Protein AF-A0A3B0Y647-F1 (afdb_monomer)

Foldseek 3Di:
DDDDDPPVVVVVVPPDDDPDDPDDDDVVVVVVLLLCQLPDADCDDPRGRHRLLPDDLVVLVVCVVVDADDDDRSVSSVVSNVCVVVVVSVVCPVSDPPD

Sequenc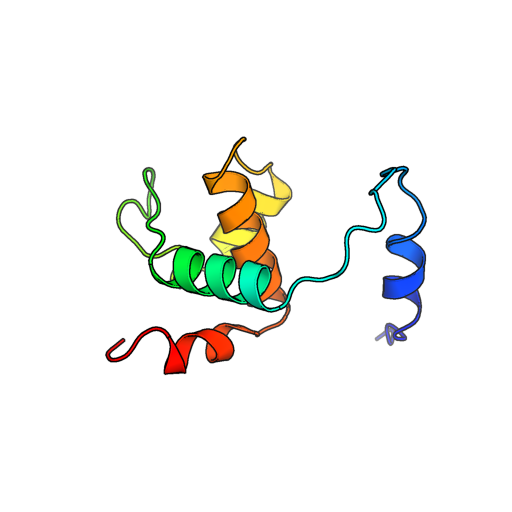e (99 aa):
MIYYSANVVVRLYHTRHYHMNSSSFDPQQAREELLKLASYRMPYGKYAGKLLIELPEPYVVWYHSKGLPAGELGRMLGLTYEIKVNGLEPLFDPLTPGR

pLDDT: mean 80.04, std 21.66, range [35.19, 97.5]

Structure (mmCIF, N/CA/C/O backbone):
data_AF-A0A3B0Y647-F1
#
_entry.id   AF-A0A3B0Y647-F1
#
loop_
_atom_site.group_PDB
_atom_site.id
_atom_site.type_symbol
_atom_site.label_atom_id
_atom_site.label_alt_id
_atom_site.label_comp_id
_atom_site.label_asym_id
_atom_site.label_entity_id
_atom_site.label_seq_id
_atom_site.pdbx_PDB_ins_code
_atom_site.Cartn_x
_atom_site.Cartn_y
_atom_site.Cartn_z
_atom_site.occupancy
_atom_site.B_iso_or_equiv
_atom_site.auth_seq_id
_atom_site.auth_comp_id
_atom_site.auth_asym_id
_atom_site.auth_atom_id
_atom_site.pdbx_PDB_model_num
ATOM 1 N N . MET A 1 1 ? 25.900 -8.637 -20.952 1.00 40.81 1 MET A N 1
ATOM 2 C CA . MET A 1 1 ? 25.762 -7.166 -21.008 1.00 40.81 1 MET A CA 1
ATOM 3 C C . MET A 1 1 ? 24.915 -6.822 -22.219 1.00 40.81 1 MET A C 1
ATOM 5 O O . MET A 1 1 ? 25.425 -6.871 -23.327 1.00 40.81 1 MET A O 1
ATOM 9 N N . ILE A 1 2 ? 23.621 -6.573 -22.032 1.00 39.66 2 ILE A N 1
ATOM 10 C CA . ILE A 1 2 ? 22.723 -6.164 -23.119 1.00 39.66 2 ILE A CA 1
ATOM 11 C C . ILE A 1 2 ? 21.890 -4.996 -22.603 1.00 39.66 2 ILE A C 1
ATOM 13 O O . ILE A 1 2 ? 21.130 -5.142 -21.650 1.00 39.66 2 ILE A O 1
ATOM 17 N N . TYR A 1 3 ? 22.126 -3.831 -23.202 1.00 40.09 3 TYR A N 1
ATOM 18 C CA . TYR A 1 3 ? 21.394 -2.590 -22.984 1.00 40.09 3 TYR A CA 1
ATOM 19 C C . TYR A 1 3 ? 19.927 -2.791 -23.387 1.00 40.09 3 TYR A C 1
ATOM 21 O O . TYR A 1 3 ? 19.637 -3.005 -24.564 1.00 40.09 3 TYR A O 1
ATOM 29 N N . TYR A 1 4 ? 18.996 -2.699 -22.437 1.00 41.12 4 TYR A N 1
ATOM 30 C CA . TYR A 1 4 ? 17.575 -2.577 -22.761 1.00 41.12 4 TYR A CA 1
ATOM 31 C C . TYR A 1 4 ? 17.265 -1.113 -23.079 1.00 41.12 4 TYR A C 1
ATOM 33 O O . TYR A 1 4 ? 17.162 -0.262 -22.202 1.00 41.12 4 TYR A O 1
ATOM 41 N N . SER A 1 5 ? 17.168 -0.826 -24.377 1.00 40.88 5 SER A N 1
ATOM 42 C CA . SER A 1 5 ? 16.665 0.434 -24.922 1.00 40.88 5 SER A CA 1
ATOM 43 C C . SER A 1 5 ? 15.203 0.640 -24.502 1.00 40.88 5 SER A C 1
ATOM 45 O O . SER A 1 5 ? 14.400 -0.294 -24.561 1.00 40.88 5 SER A O 1
ATOM 47 N N . ALA A 1 6 ? 14.850 1.879 -24.146 1.00 47.41 6 ALA A N 1
ATOM 48 C CA . ALA A 1 6 ? 13.535 2.366 -23.702 1.00 47.41 6 ALA A CA 1
ATOM 49 C C . ALA A 1 6 ? 12.343 2.095 -24.661 1.00 47.41 6 ALA A C 1
ATOM 51 O O . ALA A 1 6 ? 11.222 2.522 -24.408 1.00 47.41 6 ALA A O 1
ATOM 52 N N . ASN A 1 7 ? 12.555 1.356 -25.751 1.00 37.41 7 ASN A N 1
ATOM 53 C CA . ASN A 1 7 ? 11.563 1.060 -26.783 1.00 37.41 7 ASN A CA 1
ATOM 54 C C . ASN A 1 7 ? 10.757 -0.232 -26.543 1.00 37.41 7 ASN A C 1
ATOM 56 O O . ASN A 1 7 ? 9.733 -0.438 -27.192 1.00 37.41 7 ASN A O 1
ATOM 60 N N . VAL A 1 8 ? 11.174 -1.109 -25.620 1.00 48.09 8 VAL A N 1
ATOM 61 C CA . VAL A 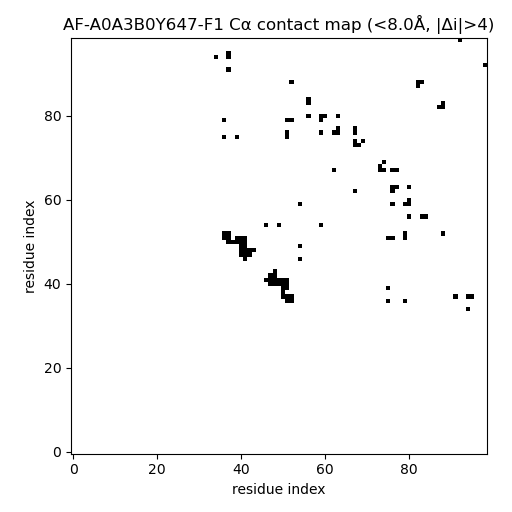1 8 ? 10.426 -2.354 -25.330 1.00 48.09 8 VAL A CA 1
ATOM 62 C C . VAL A 1 8 ? 9.193 -2.084 -24.462 1.00 48.09 8 VAL A C 1
ATOM 64 O O . VAL A 1 8 ? 8.158 -2.719 -24.652 1.00 48.09 8 VAL A O 1
ATOM 67 N N . VAL A 1 9 ? 9.263 -1.092 -23.571 1.00 51.97 9 VAL A N 1
ATOM 68 C CA . VAL A 1 9 ? 8.163 -0.756 -22.654 1.00 51.97 9 VAL A CA 1
ATOM 69 C C . VAL A 1 9 ? 6.949 -0.239 -23.429 1.00 51.97 9 VAL A C 1
ATOM 71 O O . VAL A 1 9 ? 5.843 -0.723 -23.223 1.00 51.97 9 VAL A O 1
ATOM 74 N N . VAL A 1 10 ? 7.143 0.641 -24.417 1.00 51.81 10 VAL A N 1
ATOM 75 C CA . VAL A 1 10 ? 6.034 1.208 -25.211 1.00 51.81 10 VAL A CA 1
ATOM 76 C C . VAL A 1 10 ? 5.332 0.146 -26.070 1.00 51.81 10 VAL A C 1
ATOM 78 O O . VAL A 1 10 ? 4.119 0.197 -26.263 1.00 51.81 10 VAL A O 1
ATOM 81 N N . ARG A 1 11 ? 6.064 -0.868 -26.549 1.00 42.06 11 ARG A N 1
ATOM 82 C CA . ARG A 1 11 ? 5.509 -1.893 -27.449 1.00 42.06 11 ARG A CA 1
ATOM 83 C C . ARG A 1 11 ? 4.678 -2.961 -26.727 1.00 42.06 11 ARG A C 1
ATOM 85 O O . ARG A 1 11 ? 3.858 -3.617 -27.367 1.00 42.06 11 ARG A O 1
ATOM 92 N N . LEU A 1 12 ? 4.845 -3.112 -25.412 1.00 40.91 12 LEU A N 1
ATOM 93 C CA . LEU A 1 12 ? 4.108 -4.098 -24.612 1.00 40.91 12 LEU A CA 1
ATOM 94 C C . LEU A 1 12 ? 2.786 -3.570 -24.032 1.00 40.91 12 LEU A C 1
ATOM 96 O O . LEU A 1 12 ? 1.913 -4.379 -23.727 1.00 40.91 12 LEU A O 1
ATOM 100 N N . TYR A 1 13 ? 2.572 -2.251 -23.984 1.00 38.72 13 TYR A N 1
ATOM 101 C CA . TYR A 1 13 ? 1.280 -1.672 -23.577 1.00 38.72 13 TYR A CA 1
ATOM 102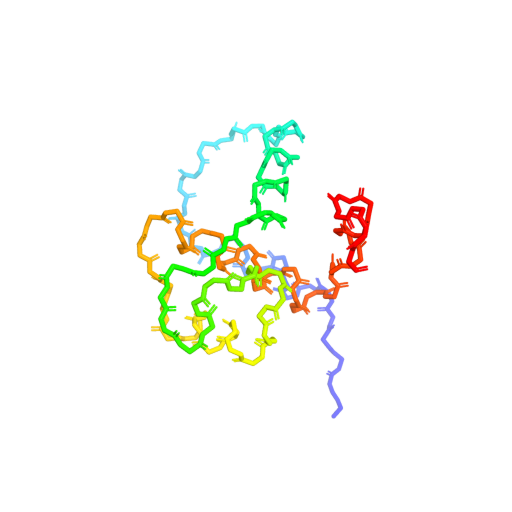 C C . TYR A 1 13 ? 0.198 -1.722 -24.669 1.00 38.72 13 TYR A C 1
ATOM 104 O O . TYR A 1 13 ? -0.983 -1.606 -24.362 1.00 38.72 13 TYR A O 1
ATOM 112 N N . HIS A 1 14 ? 0.564 -1.936 -25.938 1.00 45.53 14 HIS A N 1
ATOM 113 C CA . HIS A 1 14 ? -0.393 -1.872 -27.053 1.00 45.53 14 HIS A CA 1
ATOM 114 C C . HIS A 1 14 ? -1.017 -3.232 -27.443 1.00 45.53 14 HIS A C 1
ATOM 116 O O . HIS A 1 14 ? -1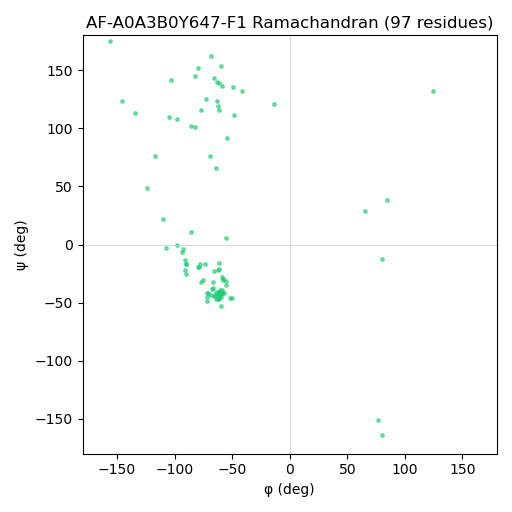.916 -3.278 -28.277 1.00 45.53 14 HIS A O 1
ATOM 122 N N . THR A 1 15 ? -0.580 -4.364 -26.873 1.00 45.72 15 THR A N 1
ATOM 123 C CA . THR A 1 15 ? -0.999 -5.702 -27.364 1.00 45.72 15 THR A CA 1
ATOM 124 C C . THR A 1 15 ? -1.638 -6.584 -26.290 1.00 45.72 15 THR A C 1
ATOM 126 O O . THR A 1 15 ? -1.306 -7.759 -26.159 1.00 45.72 15 THR A O 1
ATOM 129 N N . ARG A 1 16 ? -2.606 -6.049 -25.538 1.00 40.91 16 ARG A N 1
ATOM 130 C CA . ARG A 1 16 ? -3.738 -6.835 -25.016 1.00 40.91 16 ARG A CA 1
ATOM 131 C C . ARG A 1 16 ? -4.971 -5.948 -24.982 1.00 40.91 16 ARG A C 1
ATOM 133 O O . ARG A 1 16 ? -4.954 -4.886 -24.377 1.00 40.91 16 ARG A O 1
ATOM 140 N N . HIS A 1 17 ? -6.022 -6.401 -25.653 1.00 40.06 17 HIS A N 1
ATOM 141 C CA . HIS A 1 17 ? -7.319 -5.747 -25.747 1.00 40.06 17 HIS A CA 1
ATOM 142 C C . HIS A 1 17 ? -7.916 -5.448 -24.364 1.00 40.06 17 HIS A C 1
ATOM 144 O O . HIS A 1 17 ? -8.648 -6.256 -23.801 1.00 40.06 17 HIS A O 1
ATOM 150 N N . TYR A 1 18 ? -7.637 -4.258 -23.849 1.00 35.19 18 TYR A N 1
ATOM 151 C CA . TYR A 1 18 ? -8.519 -3.548 -22.945 1.00 35.19 18 TYR A CA 1
ATOM 152 C C . TYR A 1 18 ? -9.146 -2.432 -23.765 1.00 35.19 18 TYR A C 1
ATOM 154 O O . TYR A 1 18 ? -8.479 -1.477 -24.153 1.00 35.19 18 TYR A O 1
ATOM 162 N N . HIS A 1 19 ? -10.439 -2.559 -24.044 1.00 37.03 19 HIS A N 1
ATOM 163 C CA . HIS A 1 19 ? -11.254 -1.421 -24.442 1.00 37.03 19 HIS A CA 1
ATOM 164 C C . HIS A 1 19 ? -11.391 -0.538 -23.191 1.00 37.03 19 HIS A C 1
ATOM 166 O O . HIS A 1 19 ? -12.370 -0.607 -22.453 1.00 37.03 19 HIS A O 1
ATOM 172 N N . MET A 1 20 ? -10.329 0.198 -22.863 1.00 43.94 20 MET A N 1
ATOM 173 C CA . MET A 1 20 ? -10.393 1.258 -21.874 1.00 43.94 20 MET A CA 1
ATOM 174 C C . MET A 1 20 ? -11.053 2.426 -22.586 1.00 43.94 20 MET A C 1
ATOM 176 O O . MET A 1 20 ? -10.516 2.948 -23.563 1.00 43.94 20 MET A O 1
ATOM 180 N N . ASN A 1 21 ? -12.242 2.799 -22.112 1.00 46.16 21 ASN A N 1
ATOM 181 C CA . ASN A 1 21 ? -12.758 4.139 -22.331 1.00 46.16 21 ASN A CA 1
ATOM 182 C C . ASN A 1 21 ? -11.593 5.108 -22.128 1.00 46.16 21 ASN A C 1
ATOM 184 O O . ASN A 1 21 ? -10.861 5.005 -21.144 1.00 46.16 21 ASN A O 1
ATOM 188 N N . SER A 1 22 ? -11.418 6.030 -23.063 1.00 53.31 22 SER A N 1
ATOM 189 C CA . SER A 1 22 ? -10.575 7.208 -22.919 1.00 53.31 22 SER A CA 1
ATOM 190 C C . SER A 1 22 ? -11.149 8.107 -21.816 1.00 53.31 22 SER A C 1
ATOM 192 O O . SER A 1 22 ? -11.674 9.183 -22.080 1.00 53.31 22 SER A O 1
ATOM 194 N N . SER A 1 23 ? -11.131 7.632 -20.575 1.00 59.97 23 SER A N 1
ATOM 195 C CA . SER A 1 23 ? -11.416 8.402 -19.377 1.00 59.97 23 SER A CA 1
ATOM 196 C C . SER A 1 23 ? -10.107 9.061 -18.974 1.00 59.97 23 SER A C 1
ATOM 198 O O . SER A 1 23 ? -9.191 8.405 -18.484 1.00 59.97 23 SER A O 1
ATOM 200 N N . SER A 1 24 ? -10.025 10.345 -19.309 1.00 61.66 24 SER A N 1
ATOM 201 C CA . SER A 1 24 ? -9.112 11.358 -18.783 1.00 61.66 24 SER A CA 1
ATOM 202 C C . SER A 1 24 ? -8.394 10.931 -17.505 1.00 61.66 24 SER A C 1
ATOM 204 O O . SER A 1 24 ? -9.044 10.680 -16.494 1.00 61.66 24 SER A O 1
ATOM 206 N N . PHE A 1 25 ? -7.059 10.899 -17.545 1.00 68.25 25 PHE A N 1
ATOM 2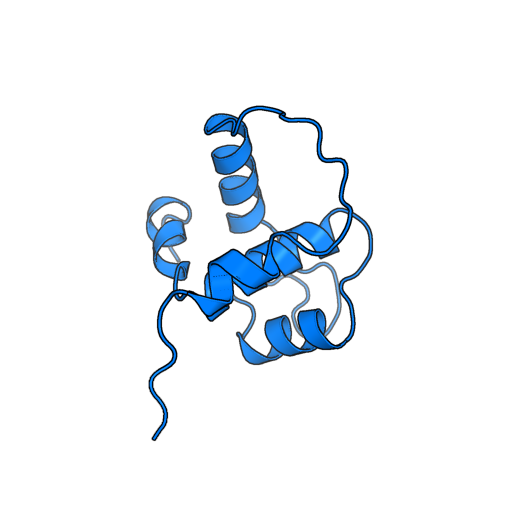07 C CA . PHE A 1 25 ? -6.246 10.921 -16.334 1.00 68.25 25 PHE A CA 1
ATOM 208 C C . PHE A 1 25 ? -6.753 12.061 -15.442 1.00 68.25 25 PHE A C 1
ATOM 210 O O . PHE A 1 25 ? -6.635 13.226 -15.822 1.00 68.25 25 PHE A O 1
ATOM 217 N N . ASP A 1 26 ? -7.365 11.714 -14.310 1.00 81.31 26 ASP A N 1
ATOM 218 C CA . ASP A 1 26 ? -7.796 12.666 -13.293 1.00 81.31 26 ASP A CA 1
ATOM 219 C C . ASP A 1 26 ? -6.725 12.710 -12.191 1.00 81.31 26 ASP A C 1
ATOM 221 O O . ASP A 1 26 ? -6.591 11.754 -11.415 1.00 81.31 26 ASP A O 1
ATOM 225 N N . PRO A 1 27 ? -5.943 13.802 -12.102 1.00 80.12 27 PRO A N 1
ATOM 226 C CA . PRO A 1 27 ? -4.912 13.944 -11.082 1.00 80.12 27 PRO A CA 1
ATOM 227 C C . PRO A 1 27 ? -5.454 13.854 -9.651 1.00 80.12 27 PRO A C 1
ATOM 229 O O . PRO A 1 27 ? -4.717 13.444 -8.752 1.00 80.12 27 PRO A O 1
ATOM 232 N N . GLN A 1 28 ? -6.716 14.232 -9.417 1.00 83.81 28 GLN A N 1
ATOM 233 C CA . GLN A 1 28 ? -7.306 14.174 -8.079 1.00 83.81 28 GLN A CA 1
ATOM 234 C C . GLN A 1 28 ? -7.574 12.737 -7.657 1.00 83.81 28 GLN A C 1
ATOM 236 O O . GLN A 1 28 ? -7.185 12.342 -6.560 1.00 83.81 28 GLN A O 1
ATOM 241 N N . GLN A 1 29 ? -8.137 11.929 -8.553 1.00 85.75 29 GLN A N 1
ATOM 242 C CA . GLN A 1 29 ? -8.358 10.512 -8.284 1.00 85.75 29 GLN A CA 1
ATOM 243 C C . GLN A 1 29 ? -7.035 9.780 -8.015 1.00 85.75 29 GLN A C 1
ATOM 245 O O . GLN A 1 29 ? -6.932 9.019 -7.054 1.00 85.75 29 GLN A O 1
ATOM 250 N N . ALA A 1 30 ? -5.990 10.065 -8.801 1.00 85.31 30 ALA A N 1
ATOM 251 C CA . ALA A 1 30 ? -4.660 9.497 -8.570 1.00 85.31 30 ALA A CA 1
ATOM 252 C C . ALA A 1 30 ? -4.103 9.877 -7.186 1.00 85.31 30 ALA A C 1
ATOM 254 O O . ALA A 1 30 ? -3.549 9.039 -6.472 1.00 85.31 30 ALA A O 1
ATOM 255 N N . ARG A 1 31 ? -4.285 11.136 -6.770 1.00 88.12 31 ARG A N 1
ATOM 256 C CA . ARG A 1 31 ? -3.889 11.602 -5.436 1.00 88.12 31 ARG A CA 1
ATOM 257 C C . ARG A 1 31 ? -4.653 10.877 -4.327 1.00 88.12 31 ARG A C 1
ATOM 259 O O . ARG A 1 31 ? -4.038 10.480 -3.339 1.00 88.12 31 ARG A O 1
ATOM 266 N N . GLU A 1 32 ? -5.963 10.704 -4.469 1.00 90.81 32 GLU A N 1
ATOM 267 C CA . GLU A 1 32 ? -6.789 9.975 -3.499 1.00 90.81 32 GLU A CA 1
ATOM 268 C C . GLU A 1 32 ? -6.348 8.515 -3.356 1.00 90.81 32 GLU A C 1
ATOM 270 O O . GLU A 1 32 ? -6.245 8.011 -2.235 1.00 90.81 32 GLU A O 1
ATOM 275 N N . GLU A 1 33 ? -6.012 7.846 -4.462 1.00 91.12 33 GLU A N 1
ATOM 276 C CA . GLU A 1 33 ? -5.488 6.479 -4.425 1.00 91.12 33 GLU A CA 1
ATOM 277 C C . GLU A 1 33 ? -4.136 6.386 -3.712 1.00 91.12 33 GLU A C 1
ATOM 279 O O . GLU A 1 33 ? -3.936 5.476 -2.905 1.00 91.12 33 GLU A O 1
ATOM 284 N N . LEU A 1 34 ? -3.226 7.338 -3.940 1.00 91.69 34 LEU A N 1
ATOM 285 C CA . LEU A 1 34 ? -1.938 7.384 -3.240 1.00 91.69 34 LEU A CA 1
ATOM 286 C C . LEU A 1 34 ? -2.113 7.628 -1.736 1.00 91.69 34 LEU A C 1
ATOM 288 O O . LEU A 1 34 ? -1.490 6.940 -0.927 1.00 91.69 34 LEU A O 1
ATOM 292 N N . LEU A 1 35 ? -2.994 8.553 -1.343 1.00 92.81 35 LEU A N 1
ATOM 293 C CA . LEU A 1 35 ? -3.322 8.801 0.069 1.00 92.81 35 LEU A CA 1
ATOM 294 C C . LEU A 1 35 ? -3.933 7.563 0.733 1.00 92.81 35 LEU A C 1
ATOM 296 O O . LEU A 1 35 ? -3.598 7.210 1.869 1.00 92.81 35 LEU A O 1
ATOM 300 N N . LYS A 1 36 ? -4.811 6.872 0.008 1.00 94.69 36 LYS A N 1
ATOM 301 C CA . LYS A 1 36 ? -5.406 5.623 0.467 1.00 94.69 36 LYS A CA 1
ATOM 302 C C . LYS A 1 36 ? -4.345 4.544 0.641 1.00 94.69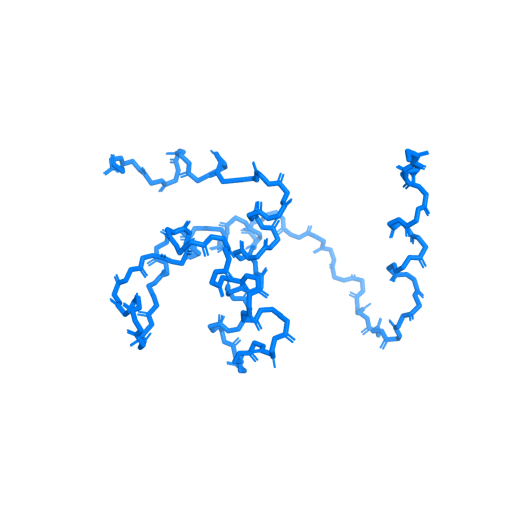 36 LYS A C 1
ATOM 304 O O . LYS A 1 36 ? -4.297 3.913 1.693 1.00 94.69 36 LYS A O 1
ATOM 309 N N . LEU A 1 37 ? -3.459 4.374 -0.339 1.00 95.31 37 LEU A N 1
ATOM 310 C CA . LEU A 1 37 ? -2.364 3.413 -0.268 1.00 95.31 37 LEU A CA 1
ATOM 311 C C . LEU A 1 37 ? -1.414 3.700 0.906 1.00 95.31 37 LEU A C 1
ATOM 313 O O . LEU A 1 37 ? -1.019 2.766 1.604 1.00 95.31 37 LEU A O 1
ATOM 317 N N . ALA A 1 38 ? -1.098 4.973 1.163 1.00 93.56 38 ALA A N 1
ATOM 318 C CA . ALA A 1 38 ? -0.205 5.400 2.243 1.00 93.56 38 ALA A CA 1
ATOM 319 C C . ALA A 1 38 ? -0.670 4.938 3.636 1.00 93.56 38 ALA A C 1
ATOM 321 O O . ALA A 1 38 ? 0.150 4.699 4.519 1.00 93.56 38 ALA A O 1
ATOM 322 N N . SER A 1 39 ? -1.983 4.782 3.828 1.00 94.31 39 SER A N 1
ATOM 323 C CA . SER A 1 39 ? -2.599 4.339 5.087 1.00 94.31 39 SER A CA 1
ATOM 324 C C . SER A 1 39 ? -3.142 2.905 5.041 1.00 94.31 39 SER A C 1
ATOM 326 O O . SER A 1 39 ? -3.606 2.384 6.061 1.00 94.31 39 SER A O 1
ATOM 328 N N . TYR A 1 40 ? -3.071 2.237 3.885 1.00 96.56 40 TYR A N 1
ATOM 329 C CA . TYR A 1 40 ? -3.651 0.913 3.705 1.00 96.56 40 TYR A CA 1
ATOM 330 C C . TYR A 1 40 ? -2.834 -0.151 4.433 1.00 96.56 40 TYR A C 1
ATOM 332 O O . TYR A 1 40 ? -1.634 -0.312 4.193 1.00 96.56 40 TYR A O 1
ATOM 340 N N . ARG A 1 41 ? -3.497 -0.927 5.292 1.00 96.81 41 ARG A N 1
ATOM 341 C CA . ARG A 1 41 ? -2.868 -2.007 6.057 1.00 96.81 41 ARG A CA 1
ATOM 342 C C . ARG A 1 41 ? -3.194 -3.366 5.464 1.00 96.81 41 ARG A C 1
ATOM 344 O O . ARG A 1 41 ? -4.318 -3.627 5.042 1.00 96.81 41 ARG A O 1
ATOM 351 N N . MET A 1 42 ? -2.209 -4.254 5.480 1.00 97.44 42 MET A N 1
ATOM 352 C CA . MET A 1 42 ? -2.386 -5.645 5.099 1.00 97.44 42 MET A CA 1
ATOM 353 C C . MET A 1 42 ? -3.378 -6.320 6.070 1.00 97.44 42 MET A C 1
ATOM 355 O O . MET A 1 42 ? -3.126 -6.323 7.277 1.00 97.44 42 MET A O 1
ATOM 359 N N . PRO A 1 43 ? -4.485 -6.912 5.590 1.00 97.50 43 PRO A N 1
ATOM 360 C CA . PRO A 1 43 ? -5.533 -7.430 6.472 1.00 97.50 43 PRO A CA 1
ATOM 361 C C . PRO A 1 43 ? -5.217 -8.802 7.088 1.00 97.50 43 PRO A C 1
ATOM 363 O O . PRO A 1 43 ? -5.837 -9.180 8.076 1.00 97.50 43 PRO A O 1
ATOM 366 N N . TYR A 1 44 ? -4.279 -9.567 6.521 1.00 96.50 44 TYR A N 1
ATOM 367 C CA . TYR A 1 44 ? -3.982 -10.935 6.961 1.00 96.50 44 TYR A CA 1
ATOM 368 C C . TYR A 1 44 ? -2.555 -11.385 6.609 1.00 96.50 44 TYR A C 1
ATOM 370 O O . TYR A 1 44 ? -1.809 -10.708 5.902 1.00 96.50 44 TYR A O 1
ATOM 378 N N . GLY A 1 45 ? -2.190 -12.582 7.078 1.00 94.75 45 GLY A N 1
ATOM 379 C CA . GLY A 1 45 ? -0.921 -13.240 6.769 1.00 94.75 45 GLY A CA 1
ATOM 380 C C . GLY A 1 45 ? 0.258 -12.728 7.600 1.00 94.75 45 GLY A C 1
ATOM 381 O O . GLY A 1 45 ? 0.086 -12.071 8.622 1.00 94.75 45 GLY A O 1
ATOM 382 N N . LYS A 1 46 ? 1.481 -13.033 7.146 1.00 95.12 46 LYS A N 1
ATOM 383 C CA . LYS A 1 46 ? 2.737 -12.728 7.863 1.00 95.12 46 LYS A CA 1
ATOM 384 C C . LYS A 1 46 ? 2.906 -11.244 8.215 1.00 95.12 46 LYS A C 1
ATOM 386 O O . LYS A 1 46 ? 3.541 -10.924 9.213 1.00 95.12 46 LYS A O 1
ATOM 391 N N . TYR A 1 47 ? 2.375 -10.354 7.379 1.00 97.06 47 TYR A N 1
ATOM 392 C CA . TYR A 1 47 ? 2.497 -8.906 7.540 1.00 97.06 47 TYR A CA 1
ATOM 393 C C . TYR A 1 47 ? 1.172 -8.237 7.913 1.00 97.06 47 TYR A C 1
ATOM 395 O O . TYR A 1 47 ? 1.022 -7.041 7.684 1.00 97.06 47 TYR A O 1
ATOM 403 N N . ALA A 1 48 ? 0.219 -8.986 8.480 1.00 97.31 48 ALA A N 1
ATOM 404 C CA . ALA A 1 48 ? -1.042 -8.427 8.955 1.00 97.31 48 ALA A CA 1
ATOM 405 C C . ALA A 1 48 ? -0.808 -7.194 9.847 1.00 97.31 48 ALA A C 1
ATOM 407 O O . ALA A 1 48 ? 0.085 -7.180 10.695 1.00 97.31 48 ALA A O 1
ATOM 408 N N . GLY A 1 49 ? -1.593 -6.143 9.621 1.00 96.56 49 GLY A N 1
ATOM 409 C CA . GLY A 1 49 ? -1.494 -4.869 10.326 1.00 96.56 49 GLY A CA 1
ATOM 410 C C . GLY A 1 49 ? -0.390 -3.930 9.829 1.00 96.56 49 GLY A C 1
ATOM 411 O O . GLY A 1 49 ? -0.426 -2.754 10.189 1.00 96.56 49 GLY A O 1
ATOM 412 N N . LYS A 1 50 ? 0.555 -4.375 8.988 1.00 96.50 50 LYS A N 1
ATOM 413 C CA . LYS A 1 50 ? 1.581 -3.491 8.402 1.00 96.50 50 LYS A CA 1
ATOM 414 C C . LYS A 1 50 ? 1.044 -2.694 7.221 1.00 96.50 50 LYS A C 1
ATOM 416 O O . LYS A 1 50 ? 0.154 -3.174 6.521 1.00 96.50 50 LYS A O 1
ATOM 421 N N . LEU A 1 51 ? 1.603 -1.509 6.981 1.00 95.81 51 LEU A N 1
ATOM 422 C CA . LEU A 1 51 ? 1.278 -0.726 5.790 1.00 95.81 51 LEU A CA 1
ATOM 423 C C . LEU A 1 51 ? 1.751 -1.452 4.528 1.00 95.81 51 LEU A C 1
ATOM 425 O O . LEU A 1 51 ? 2.822 -2.062 4.524 1.00 95.81 51 LEU A O 1
ATOM 429 N N . LEU A 1 52 ? 0.981 -1.362 3.442 1.00 96.38 52 LEU A N 1
ATOM 430 C CA . LEU A 1 52 ? 1.364 -1.997 2.178 1.00 96.38 52 LEU A CA 1
ATOM 431 C C . LEU A 1 52 ? 2.692 -1.446 1.642 1.00 96.38 52 LEU A C 1
ATOM 433 O O . LEU A 1 52 ? 3.552 -2.214 1.214 1.00 96.38 52 LEU A O 1
ATOM 437 N N . ILE A 1 53 ? 2.908 -0.136 1.769 1.00 94.94 53 ILE A N 1
ATOM 438 C CA . ILE A 1 53 ? 4.160 0.524 1.370 1.00 94.94 53 ILE A CA 1
ATOM 439 C C . ILE A 1 53 ? 5.387 0.035 2.162 1.00 94.94 53 ILE A C 1
ATOM 441 O O . ILE A 1 53 ?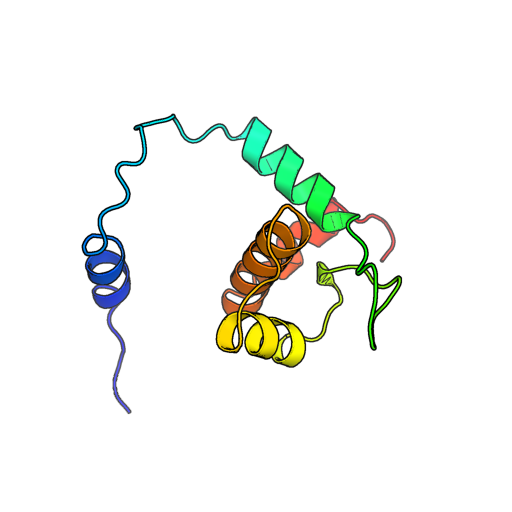 6.513 0.133 1.680 1.00 94.94 53 ILE A O 1
ATOM 445 N N . GLU A 1 54 ? 5.193 -0.535 3.354 1.00 93.94 54 GLU A N 1
ATOM 446 C CA . GLU A 1 54 ? 6.259 -1.086 4.206 1.00 93.94 54 GLU A CA 1
ATOM 447 C C . GLU A 1 54 ? 6.504 -2.577 3.969 1.00 93.94 54 GLU A C 1
ATOM 449 O O . GLU A 1 54 ? 7.406 -3.170 4.571 1.00 93.94 54 GLU A O 1
ATOM 454 N N . LEU A 1 55 ? 5.704 -3.217 3.114 1.00 96.25 55 LEU A N 1
ATOM 455 C CA . LEU A 1 55 ? 5.937 -4.610 2.775 1.00 96.25 55 LEU A CA 1
ATOM 456 C C . LEU A 1 55 ? 7.294 -4.750 2.073 1.00 96.25 55 LEU A C 1
ATOM 458 O O . LEU A 1 55 ? 7.638 -3.923 1.223 1.00 96.25 55 LEU A O 1
ATOM 462 N N . PRO A 1 56 ? 8.072 -5.802 2.380 1.00 96.69 56 PRO A N 1
ATOM 463 C CA . PRO A 1 56 ? 9.315 -6.053 1.664 1.00 96.69 56 PRO A CA 1
ATOM 464 C C . PRO A 1 56 ? 9.046 -6.239 0.172 1.00 96.69 56 PRO A C 1
ATOM 466 O O . PRO A 1 56 ? 8.135 -6.980 -0.197 1.00 96.69 56 PRO A O 1
ATOM 469 N N . GLU A 1 57 ? 9.862 -5.630 -0.684 1.00 96.00 57 GLU A N 1
ATOM 470 C CA . GLU A 1 57 ? 9.729 -5.759 -2.140 1.00 96.00 57 GLU A CA 1
ATOM 471 C C . GLU A 1 57 ? 9.621 -7.221 -2.612 1.00 96.00 57 GLU A C 1
ATOM 473 O O . GLU A 1 57 ? 8.659 -7.522 -3.323 1.00 96.00 57 GLU A O 1
ATOM 478 N N . PRO A 1 58 ? 10.455 -8.178 -2.144 1.00 96.38 58 PRO A N 1
ATOM 479 C CA . PRO A 1 58 ? 10.329 -9.575 -2.566 1.00 96.38 58 PRO A CA 1
ATOM 480 C C . PRO A 1 58 ? 8.955 -10.187 -2.268 1.00 96.38 58 PRO A C 1
ATOM 482 O O . PRO A 1 58 ? 8.489 -11.065 -2.992 1.00 96.38 58 PRO A O 1
ATOM 485 N N . TYR A 1 59 ? 8.288 -9.728 -1.206 1.00 95.81 59 TYR A N 1
ATOM 486 C CA . TYR A 1 59 ? 6.960 -10.207 -0.834 1.00 95.81 59 TYR A CA 1
ATOM 487 C C . TYR A 1 59 ? 5.887 -9.713 -1.806 1.00 95.81 59 TYR A C 1
ATOM 489 O O . TYR A 1 59 ? 5.007 -10.474 -2.210 1.00 95.81 59 TYR A O 1
ATOM 497 N N . VAL A 1 60 ? 5.981 -8.447 -2.209 1.00 95.94 60 VAL A N 1
ATOM 498 C CA . VAL A 1 60 ? 5.049 -7.835 -3.158 1.00 95.94 60 VAL A CA 1
ATOM 499 C C . VAL A 1 60 ? 5.275 -8.395 -4.569 1.00 95.94 60 VAL A C 1
ATOM 501 O O . VAL A 1 60 ? 4.311 -8.769 -5.238 1.00 95.94 60 VAL A O 1
ATOM 504 N N . VAL A 1 61 ? 6.535 -8.571 -4.986 1.00 95.31 61 VAL A N 1
ATOM 505 C CA . VAL A 1 61 ? 6.909 -9.230 -6.254 1.00 95.31 61 VAL A CA 1
ATOM 506 C C . VAL A 1 61 ? 6.384 -10.666 -6.314 1.00 95.31 61 VAL A C 1
ATOM 508 O O . VAL A 1 61 ? 5.857 -11.097 -7.344 1.00 95.31 61 VAL A O 1
ATOM 511 N N . TRP A 1 62 ? 6.477 -11.415 -5.209 1.00 94.56 62 TRP A N 1
ATOM 512 C CA . TRP A 1 62 ? 5.920 -12.766 -5.126 1.00 94.56 62 TRP A CA 1
ATOM 513 C C . TRP A 1 62 ? 4.400 -12.768 -5.332 1.00 94.56 62 TRP A C 1
ATOM 515 O O . TRP A 1 62 ? 3.902 -13.581 -6.111 1.00 94.56 62 TRP A O 1
ATOM 525 N N . TYR A 1 63 ? 3.674 -11.834 -4.707 1.00 94.19 63 TYR A N 1
ATOM 526 C CA . TYR A 1 63 ? 2.228 -11.679 -4.905 1.00 94.19 63 TYR A CA 1
ATOM 527 C C . TYR A 1 63 ? 1.883 -11.352 -6.357 1.00 94.19 63 TYR A C 1
ATOM 529 O O . TYR A 1 63 ? 1.025 -12.007 -6.944 1.00 94.19 63 TYR A O 1
ATOM 537 N N . HIS A 1 64 ? 2.588 -10.395 -6.959 1.00 92.62 64 HIS A N 1
ATOM 538 C CA . HIS A 1 64 ? 2.399 -10.041 -8.363 1.00 92.62 64 HIS A CA 1
ATOM 539 C C . HIS A 1 64 ? 2.645 -11.243 -9.295 1.00 92.62 64 HIS A C 1
ATOM 541 O O . HIS A 1 64 ? 1.888 -11.473 -10.235 1.00 92.62 64 HIS A O 1
ATOM 547 N N . SER A 1 65 ? 3.649 -12.072 -8.990 1.00 92.69 65 SER A N 1
ATOM 548 C CA . SER A 1 65 ? 3.989 -13.263 -9.785 1.00 92.69 65 SER A CA 1
ATOM 549 C C . SER A 1 65 ? 3.024 -14.439 -9.594 1.00 92.69 65 SER A C 1
ATOM 551 O O . SER A 1 65 ? 2.860 -15.253 -10.502 1.00 92.69 65 SER A O 1
ATOM 553 N N . LYS A 1 66 ? 2.421 -14.585 -8.408 1.00 92.31 66 LYS A N 1
ATOM 554 C CA . LYS A 1 66 ? 1.494 -15.687 -8.087 1.00 92.31 66 LYS A CA 1
ATOM 555 C C . LYS A 1 66 ? 0.038 -15.360 -8.397 1.00 92.31 66 LYS A C 1
ATOM 557 O O . LYS A 1 66 ? -0.739 -16.280 -8.639 1.00 92.31 66 LYS A O 1
ATOM 562 N N . GLY A 1 67 ? -0.311 -14.081 -8.396 1.00 92.50 67 GLY A N 1
ATOM 563 C CA . GLY A 1 67 ? -1.666 -13.586 -8.569 1.00 92.50 67 GLY A CA 1
ATOM 564 C C . GLY A 1 67 ? -2.073 -12.698 -7.399 1.00 92.50 67 GLY A C 1
ATOM 565 O O . GLY A 1 67 ? -1.898 -13.045 -6.229 1.00 92.50 67 GLY A O 1
ATOM 566 N N . LEU A 1 68 ? -2.637 -11.542 -7.734 1.00 93.75 68 LEU A N 1
ATOM 567 C CA . LEU A 1 68 ? -3.159 -10.595 -6.761 1.00 93.75 68 LEU A CA 1
ATOM 568 C C . LEU A 1 68 ? -4.573 -11.012 -6.326 1.00 93.75 68 LEU A C 1
ATOM 570 O O . LEU A 1 68 ? -5.338 -11.529 -7.145 1.00 93.75 68 LEU A O 1
ATOM 574 N N . PRO A 1 69 ? -4.945 -10.792 -5.053 1.00 94.25 69 PRO A N 1
ATOM 575 C CA . PRO A 1 69 ? -6.312 -11.026 -4.602 1.00 94.25 69 PRO A CA 1
ATOM 576 C C . PRO A 1 69 ? -7.295 -10.150 -5.388 1.00 94.25 69 PRO A C 1
ATOM 578 O O . PRO A 1 69 ? -6.943 -9.078 -5.868 1.00 94.25 69 PRO A O 1
ATOM 581 N N . ALA A 1 70 ? -8.546 -10.579 -5.522 1.00 92.69 70 ALA A N 1
ATOM 582 C CA . ALA A 1 70 ? -9.556 -9.753 -6.173 1.00 92.69 70 ALA A CA 1
ATOM 583 C C . ALA A 1 70 ? -9.904 -8.510 -5.332 1.00 92.69 70 ALA A C 1
ATOM 585 O O . ALA A 1 70 ? -9.677 -8.450 -4.121 1.00 92.69 70 ALA A O 1
ATOM 586 N N . GLY A 1 71 ? -10.514 -7.522 -5.983 1.00 95.62 71 GLY A N 1
ATOM 587 C CA . GLY A 1 71 ? -11.022 -6.331 -5.315 1.00 95.62 71 GLY A CA 1
ATOM 588 C C . GLY A 1 71 ? -9.931 -5.330 -4.948 1.00 95.62 71 GLY A C 1
ATOM 589 O O . GLY A 1 71 ? -8.930 -5.173 -5.643 1.00 95.62 71 GLY A O 1
ATOM 590 N N . GLU A 1 72 ? -10.175 -4.581 -3.879 1.00 95.06 72 GLU A N 1
ATOM 591 C CA . GLU A 1 72 ? -9.371 -3.414 -3.530 1.00 95.06 72 GLU A CA 1
ATOM 592 C C . GLU A 1 72 ? -7.953 -3.758 -3.080 1.00 95.06 72 GLU A C 1
ATOM 594 O O . GLU A 1 72 ? -7.006 -3.129 -3.543 1.00 95.06 72 GLU A O 1
ATOM 599 N N . LEU A 1 73 ? -7.800 -4.791 -2.247 1.00 95.81 73 LEU A N 1
ATOM 600 C CA . LEU A 1 73 ? -6.491 -5.232 -1.772 1.00 95.81 73 LEU A CA 1
ATOM 601 C C . LEU A 1 73 ? -5.563 -5.588 -2.939 1.00 95.81 73 LEU A C 1
ATOM 603 O O . LEU A 1 73 ? -4.393 -5.220 -2.923 1.00 95.81 73 LEU A O 1
ATOM 607 N N . GLY A 1 74 ? -6.085 -6.263 -3.967 1.00 95.56 74 GLY A N 1
ATOM 608 C CA . GLY A 1 74 ? -5.315 -6.585 -5.165 1.00 95.56 74 GLY A CA 1
ATOM 609 C C . GLY A 1 74 ? -4.849 -5.355 -5.911 1.00 95.56 74 GLY A C 1
ATOM 610 O O . GLY A 1 74 ? -3.674 -5.260 -6.248 1.00 95.56 74 GLY A O 1
ATOM 611 N N . ARG A 1 75 ? -5.750 -4.388 -6.120 1.00 95.50 75 ARG A N 1
ATOM 612 C CA . ARG A 1 75 ? -5.398 -3.117 -6.768 1.00 95.50 75 ARG A CA 1
ATOM 613 C C . ARG A 1 75 ? -4.320 -2.369 -5.982 1.00 95.50 75 ARG A C 1
ATOM 615 O O . ARG A 1 75 ? -3.340 -1.934 -6.573 1.00 95.50 75 ARG A O 1
ATOM 622 N N . MET A 1 76 ? -4.451 -2.286 -4.657 1.00 96.88 76 MET A N 1
ATOM 623 C CA . MET A 1 76 ? -3.470 -1.615 -3.796 1.00 96.88 76 MET A CA 1
ATOM 624 C C . MET A 1 76 ? -2.121 -2.350 -3.753 1.00 96.88 76 MET A C 1
ATOM 626 O O . MET A 1 76 ? -1.074 -1.705 -3.787 1.00 96.88 76 MET A O 1
ATOM 630 N N . LEU A 1 77 ? -2.111 -3.688 -3.737 1.00 97.00 77 LEU A N 1
ATOM 631 C CA . LEU A 1 77 ? -0.880 -4.482 -3.845 1.00 97.00 77 LEU A CA 1
ATOM 632 C C . LEU A 1 77 ? -0.215 -4.328 -5.219 1.00 97.00 77 LEU A C 1
ATOM 634 O O . LEU A 1 77 ? 1.008 -4.250 -5.287 1.00 97.00 77 LEU A O 1
ATOM 638 N N . GLY A 1 78 ? -1.001 -4.243 -6.293 1.00 96.06 78 GLY A N 1
ATOM 639 C CA . GLY A 1 78 ? -0.502 -3.942 -7.635 1.00 96.06 78 GLY A CA 1
ATOM 640 C C . GLY A 1 78 ? 0.141 -2.558 -7.706 1.00 96.06 78 GLY A C 1
ATOM 641 O O . GLY A 1 78 ? 1.262 -2.424 -8.179 1.00 96.06 78 GLY A O 1
ATOM 642 N N . LEU A 1 79 ? -0.505 -1.539 -7.137 1.00 95.50 79 LEU A N 1
ATOM 643 C CA . LEU A 1 79 ? 0.080 -0.200 -7.055 1.00 95.50 79 LEU A CA 1
ATOM 644 C C . LEU A 1 79 ? 1.368 -0.197 -6.212 1.00 95.50 79 LEU A C 1
ATOM 646 O O . LEU A 1 79 ? 2.372 0.383 -6.613 1.00 95.50 79 LEU A O 1
ATOM 650 N N . THR A 1 80 ? 1.371 -0.916 -5.085 1.00 96.62 80 THR A N 1
ATOM 651 C CA . THR A 1 80 ? 2.567 -1.102 -4.243 1.00 96.62 80 THR A CA 1
ATOM 652 C C . THR A 1 80 ? 3.711 -1.748 -5.024 1.00 96.62 80 THR A C 1
ATOM 654 O O . THR A 1 80 ? 4.862 -1.348 -4.865 1.00 96.62 80 THR A O 1
ATOM 657 N N . TYR A 1 81 ? 3.409 -2.747 -5.858 1.00 97.25 81 TYR A N 1
ATOM 658 C CA . TYR A 1 81 ? 4.388 -3.404 -6.719 1.00 97.25 81 TYR A CA 1
ATOM 659 C C . TYR A 1 81 ? 5.033 -2.394 -7.668 1.00 97.25 81 TYR A C 1
ATOM 661 O O . TYR A 1 81 ? 6.255 -2.263 -7.653 1.00 97.25 81 TYR A O 1
ATOM 669 N N . GLU A 1 82 ? 4.222 -1.637 -8.413 1.00 95.06 82 GLU A N 1
ATOM 670 C CA . GLU A 1 82 ? 4.707 -0.636 -9.372 1.00 95.06 82 GLU A CA 1
ATOM 671 C C . GLU A 1 82 ? 5.577 0.429 -8.699 1.00 95.06 82 GLU A C 1
ATOM 673 O O . GLU A 1 82 ? 6.631 0.797 -9.217 1.00 95.06 82 GLU A O 1
ATOM 678 N N . ILE A 1 83 ? 5.186 0.886 -7.508 1.00 94.50 83 ILE A N 1
ATOM 679 C CA . ILE A 1 83 ? 5.974 1.850 -6.733 1.00 94.50 83 ILE A CA 1
ATOM 680 C C . ILE A 1 83 ? 7.348 1.277 -6.383 1.00 94.50 83 ILE A C 1
ATOM 682 O O . ILE A 1 83 ? 8.353 1.967 -6.542 1.00 94.50 83 ILE A O 1
ATOM 686 N N . LYS A 1 84 ? 7.407 0.024 -5.925 1.00 94.56 84 LYS A N 1
ATOM 687 C CA . LYS A 1 84 ? 8.655 -0.590 -5.457 1.00 94.56 84 LYS A CA 1
ATOM 688 C C . LYS A 1 84 ? 9.610 -0.901 -6.599 1.00 94.56 84 LYS A C 1
ATOM 690 O O . LYS A 1 84 ? 10.762 -0.488 -6.545 1.00 94.56 84 LYS A O 1
ATOM 695 N N . VAL A 1 85 ? 9.129 -1.536 -7.668 1.00 94.81 85 VAL A N 1
ATOM 696 C CA . VAL A 1 85 ? 9.999 -1.920 -8.796 1.00 94.81 85 VAL A CA 1
ATOM 697 C C . VAL A 1 85 ? 10.577 -0.717 -9.545 1.00 94.81 85 VAL A C 1
ATOM 699 O O . VAL A 1 85 ? 11.622 -0.839 -10.178 1.00 94.81 85 VAL A O 1
ATOM 702 N N . ASN A 1 86 ? 9.923 0.446 -9.453 1.00 93.94 86 ASN A N 1
ATOM 703 C CA . ASN A 1 86 ? 10.401 1.702 -10.032 1.00 93.94 86 ASN A CA 1
ATOM 704 C C . ASN A 1 86 ? 11.117 2.616 -9.015 1.00 93.94 86 ASN A C 1
ATOM 706 O O . ASN A 1 86 ? 11.548 3.706 -9.389 1.00 93.94 86 ASN A O 1
ATOM 710 N N . GLY A 1 87 ? 11.240 2.220 -7.741 1.00 92.50 87 GLY A N 1
ATOM 711 C CA . GLY A 1 87 ? 11.888 3.032 -6.702 1.00 92.50 87 GLY A CA 1
ATOM 712 C C . GLY A 1 87 ? 11.152 4.337 -6.362 1.00 92.50 87 GLY A C 1
ATOM 713 O O . GLY A 1 87 ? 11.777 5.314 -5.957 1.00 92.50 87 GLY A O 1
ATOM 714 N N . LEU A 1 88 ? 9.827 4.376 -6.527 1.00 94.50 88 LEU A N 1
ATOM 715 C CA . LEU A 1 88 ? 8.976 5.554 -6.296 1.00 94.50 88 LEU A CA 1
ATOM 716 C C . LEU A 1 88 ? 8.519 5.705 -4.834 1.00 94.50 88 LEU A C 1
ATOM 718 O O . LEU A 1 88 ? 7.642 6.507 -4.524 1.00 94.50 88 LEU A O 1
ATOM 722 N N . GLU A 1 89 ? 9.095 4.931 -3.919 1.00 90.44 89 GLU A N 1
ATOM 723 C CA . GLU A 1 89 ? 8.782 4.972 -2.487 1.00 90.44 89 GLU A CA 1
ATOM 724 C C . GLU A 1 89 ? 8.942 6.366 -1.843 1.00 90.44 89 GLU A C 1
ATOM 726 O O . GLU A 1 89 ? 8.091 6.706 -1.016 1.00 90.44 89 GLU A O 1
ATOM 731 N N . PRO A 1 90 ? 9.915 7.219 -2.242 1.00 91.38 90 PRO A N 1
ATOM 732 C CA . PRO A 1 90 ? 10.042 8.577 -1.700 1.00 91.38 90 PRO A CA 1
ATOM 733 C C . PRO A 1 90 ? 8.829 9.486 -1.952 1.00 91.38 90 PRO A C 1
ATOM 735 O O . PRO A 1 90 ? 8.669 10.504 -1.2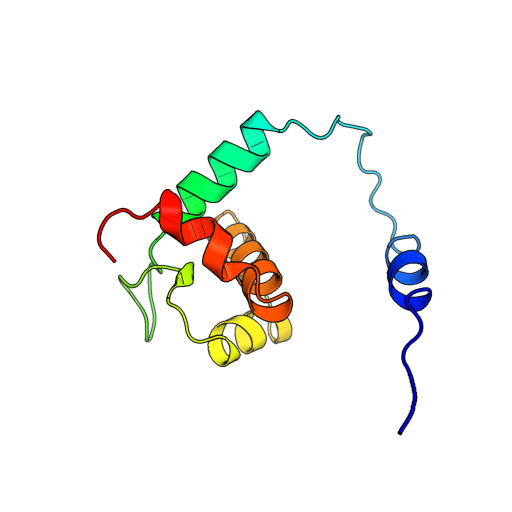83 1.00 91.38 90 PRO A O 1
ATOM 738 N N . LEU A 1 91 ? 7.928 9.133 -2.883 1.00 89.00 91 LEU A N 1
ATOM 739 C CA . LEU A 1 91 ? 6.680 9.881 -3.099 1.00 89.00 91 LEU A CA 1
ATOM 740 C C . LEU A 1 91 ? 5.773 9.896 -1.858 1.00 89.00 91 LEU A C 1
ATOM 742 O O . LEU A 1 91 ? 4.906 10.762 -1.741 1.00 89.00 91 LEU A O 1
ATOM 746 N N . PHE A 1 92 ? 5.962 8.944 -0.942 1.00 88.56 92 PHE A N 1
ATOM 747 C CA . PHE A 1 92 ? 5.153 8.803 0.265 1.00 88.56 92 PHE A CA 1
ATOM 748 C C . PHE A 1 92 ? 5.704 9.576 1.463 1.00 88.56 92 PHE A C 1
ATOM 750 O O . PHE A 1 92 ? 4.939 9.841 2.387 1.00 88.56 92 PHE A O 1
ATOM 757 N N . ASP A 1 93 ? 6.965 10.007 1.436 1.00 87.88 93 ASP A N 1
ATOM 758 C CA . ASP A 1 93 ? 7.594 10.761 2.528 1.00 87.88 93 ASP A CA 1
ATOM 759 C C . ASP A 1 93 ? 6.781 11.997 2.973 1.00 87.88 93 ASP A C 1
ATOM 761 O O . ASP A 1 93 ? 6.546 12.148 4.174 1.00 87.88 93 ASP A O 1
ATOM 765 N N . PRO A 1 94 ? 6.261 12.857 2.068 1.00 86.50 94 PRO A N 1
ATOM 766 C CA . PRO A 1 94 ? 5.411 13.978 2.478 1.00 86.50 94 PRO A CA 1
ATOM 767 C C . PRO A 1 94 ? 3.995 13.561 2.90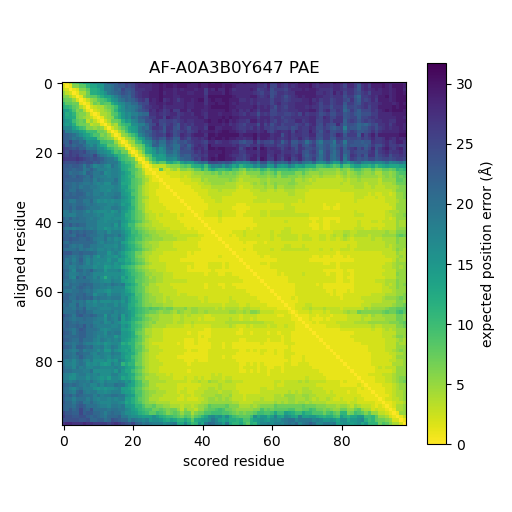7 1.00 86.50 94 PRO A C 1
ATOM 769 O O . PRO A 1 94 ? 3.283 14.359 3.515 1.00 86.50 94 PRO A O 1
ATOM 772 N N . LEU A 1 95 ? 3.554 12.347 2.566 1.00 82.56 95 LEU A N 1
ATOM 773 C CA . LEU A 1 95 ? 2.198 11.852 2.838 1.00 82.56 95 LEU A CA 1
ATOM 774 C C . LEU A 1 95 ? 2.101 11.116 4.177 1.00 82.56 95 LEU A C 1
ATOM 776 O O . LEU A 1 95 ? 1.014 11.015 4.745 1.00 82.56 95 LEU A O 1
ATOM 780 N N . THR A 1 96 ? 3.227 10.625 4.689 1.00 72.88 96 THR A N 1
ATOM 781 C CA . THR A 1 96 ? 3.331 9.963 5.990 1.00 72.88 96 THR A CA 1
ATOM 782 C C . THR A 1 96 ? 4.243 10.773 6.913 1.00 72.88 96 THR A C 1
ATOM 784 O O . THR A 1 96 ? 5.402 10.397 7.111 1.00 72.88 96 THR A O 1
ATOM 787 N N . PRO A 1 97 ? 3.763 11.901 7.475 1.00 58.69 97 PRO A N 1
ATOM 788 C CA . PRO A 1 97 ? 4.540 12.648 8.452 1.00 58.69 97 PRO A CA 1
ATOM 789 C C . PRO A 1 97 ? 4.793 11.762 9.677 1.00 58.69 97 PRO A C 1
ATOM 791 O O . PRO A 1 97 ? 3.853 11.323 10.338 1.00 58.69 97 PRO A O 1
ATOM 794 N N . GLY A 1 98 ? 6.065 11.499 9.972 1.00 62.56 98 GLY A N 1
ATOM 795 C CA . GLY A 1 98 ? 6.459 10.724 11.150 1.00 62.56 98 GLY A CA 1
ATOM 796 C C . GLY A 1 98 ? 6.436 9.208 10.963 1.00 62.56 98 GLY A C 1
ATOM 797 O O . GLY A 1 98 ? 6.067 8.491 11.892 1.00 62.56 98 GLY A O 1
ATOM 798 N N . ARG A 1 99 ? 6.845 8.726 9.785 1.00 54.41 99 ARG A N 1
ATOM 799 C CA . ARG A 1 99 ? 7.556 7.442 9.736 1.00 54.41 99 ARG A CA 1
ATOM 800 C C . ARG A 1 99 ? 8.653 7.388 10.805 1.00 54.41 99 ARG A C 1
ATOM 802 O O . ARG A 1 99 ? 9.284 8.446 11.038 1.00 54.41 99 ARG A O 1
#

Mean predicted aligned error: 10.53 Å

Nearest PDB structures (foldseek):
  6wmu-assembly1_K  TM=2.227E-01  e=9.703E+00  Escherichia coli TA054

Organism: NCBI:txid652676

Secondary structure (DSSP, 8-state):
-----THHHHHHSSSS----------HHHHHHHHHHHHHPBP-SSTTTTSBGGGS-HHHHHHHHHH-PPSSHHHHHHHHHHHHHHTT-GGGGTTTSTT-

Radius of gyration: 15.5 Å; Cα contacts (8 Å, |Δi|>4): 59; chains: 1; bounding box: 38×30×39 Å

Solvent-accessible surface area (backbone atoms only — not comparable to full-atom values): 6298 Å² total; per-residue (Å²): 142,78,87,83,64,84,65,59,66,67,62,63,72,75,74,63,96,67,90,66,76,91,68,73,89,50,72,64,60,55,50,52,51,51,58,48,42,73,69,33,52,33,88,58,73,98,54,44,73,37,41,52,79,73,51,56,60,71,59,41,52,48,36,66,74,75,55,62,57,79,68,66,67,18,54,50,48,50,51,43,34,57,31,53,81,68,66,48,62,71,74,45,54,86,74,46,82,82,119

InterPro domains:
  IPR024530 Putative quorum-sensing-regulated virulence factor [PF12843] (31-95)